Protein AF-A0A0C3KSK3-F1 (afdb_monomer)

Radius of gyration: 24.93 Å; Cα contacts (8 Å, |Δi|>4): 113; chains: 1; bounding box: 66×54×48 Å

Foldseek 3Di:
DPPFWAPKDKDKDWFKFEQDDADDPNDRNRVRRVVVLVVVLVVLVVVLVVVVVVVDDPVVSVVVSVVVNVCRHHVPPIGIDIDMDIDTDGDPDPDPDPPPPPVPPPPPDDD

Solvent-accessible surface area (backbone atoms only — not comparable to full-atom values): 6849 Å² total; per-residue (Å²): 132,65,85,52,50,40,78,73,44,78,47,80,45,76,42,50,39,25,83,50,63,81,58,64,92,85,42,62,47,29,62,51,6,54,53,44,45,53,52,50,57,56,55,54,59,63,47,51,62,59,41,48,76,66,72,50,55,68,70,61,50,50,53,50,53,51,49,52,56,48,48,54,66,64,33,74,72,76,43,66,51,76,46,76,48,74,48,60,44,72,42,89,62,76,88,74,67,85,75,72,72,82,82,75,73,78,78,80,77,88,128

Structure (mmCIF, N/CA/C/O backbone):
data_AF-A0A0C3KSK3-F1
#
_entry.id   AF-A0A0C3KSK3-F1
#
loop_
_atom_site.group_PDB
_atom_site.id
_atom_site.type_symbol
_atom_site.label_atom_id
_atom_site.label_alt_id
_atom_site.label_comp_id
_atom_site.label_asym_id
_atom_site.label_entity_id
_atom_site.label_seq_id
_atom_site.pdbx_PDB_ins_code
_atom_site.Cartn_x
_atom_site.Cartn_y
_atom_site.Cartn_z
_atom_site.occupancy
_atom_site.B_iso_or_equiv
_atom_site.auth_seq_id
_atom_site.auth_comp_id
_atom_site.auth_asym_id
_atom_site.auth_atom_id
_atom_site.pdbx_PDB_model_num
ATOM 1 N N . MET A 1 1 ? -6.971 -23.004 -20.111 1.00 54.34 1 MET A N 1
ATOM 2 C CA . MET A 1 1 ? -6.452 -21.741 -20.679 1.00 54.34 1 MET A CA 1
ATOM 3 C C . MET A 1 1 ? -7.624 -21.038 -21.348 1.00 54.34 1 MET A C 1
ATOM 5 O O . MET A 1 1 ? -8.338 -21.712 -22.080 1.00 54.34 1 MET A O 1
ATOM 9 N N . ASN A 1 2 ? -7.904 -19.771 -21.028 1.00 59.69 2 ASN A N 1
ATOM 10 C CA . ASN A 1 2 ? -8.997 -19.037 -21.676 1.00 59.69 2 ASN A CA 1
ATOM 11 C C . ASN A 1 2 ? -8.541 -18.653 -23.098 1.00 59.69 2 ASN A C 1
ATOM 13 O O . ASN A 1 2 ? -7.568 -17.912 -23.199 1.00 59.69 2 ASN A O 1
ATOM 17 N N . PRO A 1 3 ? -9.201 -19.122 -24.174 1.00 68.56 3 PRO A N 1
ATOM 18 C CA . PRO A 1 3 ? -8.771 -18.860 -25.553 1.00 68.56 3 PRO A CA 1
ATOM 19 C C . PRO A 1 3 ? -8.887 -17.385 -25.972 1.00 68.56 3 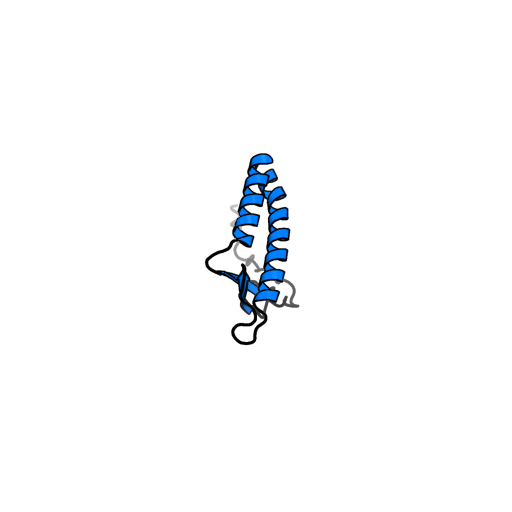PRO A C 1
ATOM 21 O O . PRO A 1 3 ? -8.482 -17.034 -27.072 1.00 68.56 3 PRO A O 1
ATOM 24 N N . LEU A 1 4 ? -9.455 -16.527 -25.118 1.00 76.00 4 LEU A N 1
ATOM 25 C CA . LEU A 1 4 ? -9.598 -15.090 -25.357 1.00 76.00 4 LEU A CA 1
ATOM 26 C C . LEU A 1 4 ? -8.369 -14.268 -24.968 1.00 76.00 4 LEU A C 1
ATOM 28 O O . LEU A 1 4 ? -8.347 -13.073 -25.257 1.00 76.00 4 LEU A O 1
ATOM 32 N N . TYR A 1 5 ? -7.394 -14.863 -24.280 1.00 83.00 5 TYR A N 1
ATOM 33 C CA . TYR A 1 5 ? -6.204 -14.164 -23.811 1.00 83.00 5 TYR A CA 1
ATOM 34 C C . TYR A 1 5 ? -4.951 -14.985 -24.116 1.00 83.00 5 TYR A C 1
ATOM 36 O O . TYR A 1 5 ? -4.847 -16.154 -23.745 1.00 83.00 5 TYR A O 1
ATOM 44 N N . GLN A 1 6 ? -3.995 -14.341 -24.769 1.00 84.94 6 GLN A N 1
ATOM 45 C CA . GLN A 1 6 ? -2.676 -14.852 -25.115 1.00 84.94 6 GLN A CA 1
ATOM 46 C C . GLN A 1 6 ? -1.592 -14.037 -24.401 1.00 84.94 6 GLN A C 1
ATOM 48 O O . GLN A 1 6 ? -1.891 -13.057 -23.719 1.00 84.94 6 GLN A O 1
ATOM 53 N N . ASP A 1 7 ? -0.334 -14.454 -24.540 1.00 88.00 7 ASP A N 1
ATOM 54 C CA . ASP A 1 7 ? 0.827 -13.717 -24.021 1.00 88.00 7 ASP A CA 1
ATOM 55 C C . ASP A 1 7 ? 0.730 -13.412 -22.516 1.00 88.00 7 ASP A C 1
ATOM 57 O O . ASP A 1 7 ? 1.060 -12.321 -22.051 1.00 88.00 7 ASP A O 1
ATOM 61 N N . VAL A 1 8 ? 0.230 -14.384 -21.742 1.00 88.25 8 VAL A N 1
ATOM 62 C CA . VAL A 1 8 ? 0.088 -14.233 -20.291 1.00 88.25 8 VAL A CA 1
ATOM 63 C C . VAL A 1 8 ? 1.474 -14.114 -19.665 1.00 88.25 8 VAL A C 1
ATOM 65 O O . VAL A 1 8 ? 2.285 -15.034 -19.765 1.00 88.25 8 VAL A O 1
ATOM 68 N N . SER A 1 9 ? 1.724 -13.007 -18.976 1.00 92.12 9 SER A N 1
ATOM 69 C CA . SER A 1 9 ? 2.944 -12.784 -18.207 1.00 92.12 9 SER A CA 1
ATOM 70 C C . SER A 1 9 ? 2.619 -12.436 -16.760 1.00 92.12 9 SER A C 1
ATOM 72 O O . 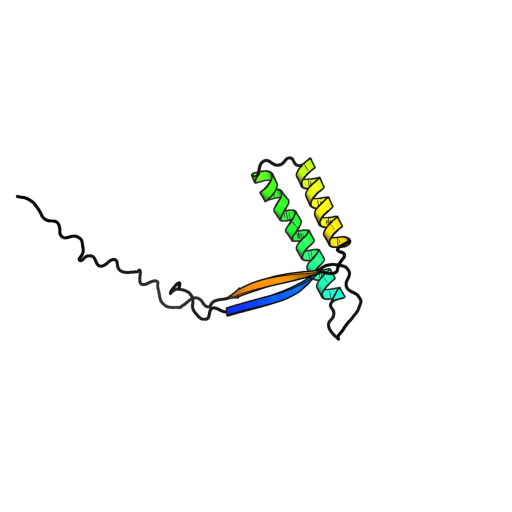SER A 1 9 ? 1.573 -11.861 -16.447 1.00 92.12 9 SER A O 1
ATOM 74 N N . VAL A 1 10 ? 3.525 -12.831 -15.870 1.00 93.88 10 VAL A N 1
ATOM 75 C CA . VAL A 1 10 ? 3.443 -12.564 -14.437 1.00 93.88 10 VAL A CA 1
ATOM 76 C C . VAL A 1 10 ? 4.721 -11.854 -14.027 1.00 93.88 10 VAL A C 1
ATOM 78 O O . VAL A 1 10 ? 5.813 -12.369 -14.259 1.00 93.88 10 VAL A O 1
ATOM 81 N N . THR A 1 11 ? 4.569 -10.693 -13.404 1.00 93.50 11 THR A N 1
ATOM 82 C CA . THR A 1 11 ? 5.675 -9.878 -12.910 1.00 93.50 11 THR A CA 1
ATOM 83 C C . THR A 1 11 ? 5.451 -9.586 -11.438 1.00 93.50 11 THR A C 1
ATOM 85 O O . THR A 1 11 ? 4.436 -8.995 -11.070 1.00 93.50 11 THR A O 1
ATOM 88 N N . ASP A 1 12 ? 6.411 -9.968 -10.602 1.00 92.25 12 ASP A N 1
ATOM 89 C CA . ASP A 1 12 ? 6.399 -9.658 -9.175 1.00 92.25 12 ASP A CA 1
ATOM 90 C C . ASP A 1 12 ? 7.250 -8.408 -8.917 1.00 92.25 12 ASP A C 1
ATOM 92 O O . ASP A 1 12 ? 8.411 -8.336 -9.321 1.00 92.25 12 ASP A O 1
ATOM 96 N N . VAL A 1 13 ? 6.666 -7.412 -8.250 1.00 8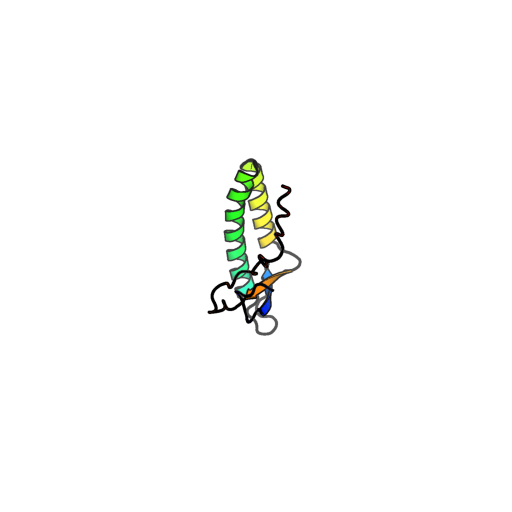4.38 13 VAL A N 1
ATOM 97 C CA . VAL A 1 13 ? 7.331 -6.158 -7.869 1.00 84.38 13 VAL A CA 1
ATOM 98 C C . VAL A 1 13 ? 7.295 -6.022 -6.355 1.00 84.38 13 VAL A C 1
ATOM 100 O O . VAL A 1 13 ? 6.227 -6.058 -5.746 1.00 84.38 13 VAL A O 1
ATOM 103 N N . TYR A 1 14 ? 8.461 -5.842 -5.744 1.00 82.88 14 TYR A N 1
ATOM 104 C CA . TYR A 1 14 ? 8.594 -5.635 -4.305 1.00 82.88 14 TYR A CA 1
ATOM 105 C C . TYR A 1 14 ? 8.641 -4.140 -4.010 1.00 82.88 14 TYR A C 1
ATOM 107 O O . TYR A 1 14 ? 9.619 -3.471 -4.334 1.00 82.88 14 TYR A O 1
ATOM 115 N N . ASN A 1 15 ? 7.578 -3.620 -3.399 1.00 81.19 15 ASN A N 1
ATOM 116 C CA . ASN A 1 15 ? 7.466 -2.210 -3.058 1.00 81.19 15 ASN A CA 1
ATOM 117 C C . ASN A 1 15 ? 7.807 -1.982 -1.579 1.00 81.19 15 ASN A C 1
ATOM 119 O O . ASN A 1 15 ? 7.237 -2.652 -0.713 1.00 81.19 15 ASN A O 1
ATOM 123 N N . PRO A 1 16 ? 8.722 -1.051 -1.273 1.00 80.06 16 PRO A N 1
ATOM 124 C CA . PRO A 1 16 ? 9.077 -0.698 0.096 1.00 80.06 16 PRO A CA 1
ATOM 125 C C . PRO A 1 16 ? 7.875 -0.104 0.847 1.00 80.06 16 PRO A C 1
ATOM 127 O O . PRO A 1 16 ? 7.158 0.741 0.313 1.00 80.06 16 PRO A O 1
ATOM 130 N N . VAL A 1 17 ? 7.684 -0.494 2.110 1.00 76.75 17 VAL A N 1
ATOM 131 C CA . VAL A 1 17 ? 6.723 0.137 3.032 1.00 76.75 17 VAL A CA 1
ATOM 132 C C . VAL A 1 17 ? 7.405 0.479 4.352 1.00 76.75 17 VAL A C 1
ATOM 134 O O . VAL A 1 17 ? 8.182 -0.320 4.879 1.00 76.75 17 VAL A O 1
ATOM 137 N N . GLY A 1 18 ? 7.130 1.677 4.871 1.00 70.00 18 GLY A N 1
ATOM 138 C CA . GLY A 1 18 ? 7.670 2.181 6.136 1.00 70.00 18 GLY A CA 1
ATOM 139 C C . GLY A 1 18 ? 8.824 3.183 5.970 1.00 70.00 18 GLY A C 1
ATOM 140 O O . GLY A 1 18 ? 9.137 3.591 4.853 1.00 70.00 18 GLY A O 1
ATOM 141 N N . PRO A 1 19 ? 9.468 3.608 7.071 1.00 69.06 19 PRO A N 1
ATOM 142 C CA . PRO A 1 19 ? 10.499 4.647 7.059 1.00 69.06 19 PRO A CA 1
ATOM 143 C C . PRO A 1 19 ? 11.850 4.098 6.567 1.00 69.06 19 PRO A C 1
ATOM 145 O O . PRO A 1 19 ? 12.723 3.677 7.341 1.00 69.06 19 PRO A O 1
ATOM 148 N N . TRP A 1 20 ? 12.034 4.067 5.247 1.00 74.88 20 TRP A N 1
ATOM 149 C CA . TRP A 1 20 ? 13.298 3.665 4.628 1.00 74.88 20 TRP A CA 1
ATOM 150 C C . TRP A 1 20 ? 14.395 4.703 4.885 1.00 74.88 20 TRP A C 1
ATOM 152 O O . TRP A 1 20 ? 14.132 5.884 5.090 1.00 74.88 20 TRP A O 1
ATOM 162 N N . LYS A 1 21 ? 15.652 4.239 4.943 1.00 69.19 21 LYS A N 1
ATOM 163 C CA . LYS A 1 21 ? 16.789 5.158 5.098 1.00 69.19 21 LYS A CA 1
ATOM 164 C C . LYS A 1 21 ? 17.067 5.797 3.728 1.00 69.19 21 LYS A C 1
ATOM 166 O O . LYS A 1 21 ? 16.827 5.112 2.732 1.00 69.19 21 LYS A O 1
ATOM 171 N N . PRO A 1 22 ? 17.598 7.029 3.684 1.00 66.88 22 PRO A N 1
ATOM 172 C CA . PRO A 1 22 ? 18.024 7.647 2.435 1.00 66.88 22 PRO A CA 1
ATOM 173 C C . PRO A 1 22 ? 19.013 6.745 1.683 1.00 66.88 22 PRO A C 1
ATOM 175 O O . PRO A 1 22 ? 19.952 6.225 2.291 1.00 66.88 22 PRO A O 1
ATOM 178 N N . ASP A 1 23 ? 18.750 6.554 0.392 1.00 63.09 23 ASP A N 1
ATOM 179 C CA . ASP A 1 23 ? 19.622 6.023 -0.664 1.00 63.09 23 ASP A CA 1
ATOM 180 C C . ASP A 1 23 ? 20.624 4.931 -0.260 1.00 63.09 23 ASP A C 1
ATOM 182 O O . ASP A 1 23 ? 21.840 5.061 -0.418 1.00 63.09 23 ASP A O 1
ATOM 186 N N . SER A 1 24 ? 20.112 3.791 0.205 1.00 58.50 24 SER A N 1
ATOM 187 C CA . SER A 1 24 ? 20.885 2.548 0.177 1.00 58.50 24 SER A CA 1
ATOM 188 C C . SER A 1 24 ? 20.876 1.966 -1.241 1.00 58.50 24 SER A C 1
ATOM 190 O O . SER A 1 24 ? 19.808 1.779 -1.819 1.00 58.50 24 SER A O 1
ATOM 192 N N . GLU A 1 25 ? 22.055 1.637 -1.779 1.00 61.75 25 GLU A N 1
ATOM 193 C CA . GLU A 1 25 ? 22.226 0.865 -3.030 1.00 61.75 25 GLU A CA 1
ATOM 194 C C . GLU A 1 25 ? 21.844 1.597 -4.334 1.00 61.75 25 GLU A C 1
ATOM 196 O O . GLU A 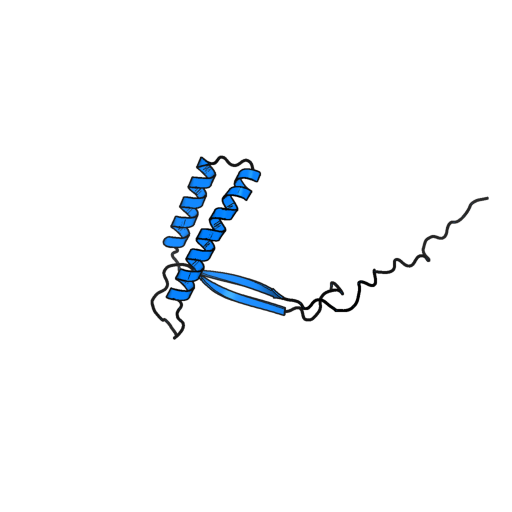1 25 ? 21.638 0.965 -5.367 1.00 61.75 25 GLU A O 1
ATOM 201 N N . GLY A 1 26 ? 21.797 2.935 -4.323 1.00 68.69 26 GLY A N 1
ATOM 202 C CA . GLY A 1 26 ? 21.580 3.738 -5.537 1.00 68.69 26 GLY A CA 1
ATOM 203 C C . GLY A 1 26 ? 20.137 3.748 -6.052 1.00 68.69 26 GLY A C 1
ATOM 204 O O . GLY A 1 26 ? 19.896 4.204 -7.168 1.00 68.69 26 GLY A O 1
ATOM 205 N N . MET A 1 27 ? 19.182 3.267 -5.250 1.00 70.44 27 MET A N 1
ATOM 206 C CA . MET A 1 27 ? 17.749 3.393 -5.514 1.00 70.44 27 MET A CA 1
ATOM 207 C C . MET A 1 27 ? 17.082 4.318 -4.484 1.00 70.44 27 MET A C 1
ATOM 209 O O . MET A 1 27 ? 17.404 4.217 -3.296 1.00 70.44 27 MET A O 1
ATOM 213 N N . PRO A 1 28 ? 16.125 5.174 -4.903 1.00 79.25 28 PRO A N 1
ATOM 214 C CA . PRO A 1 28 ? 15.462 6.152 -4.038 1.00 79.25 28 PRO A CA 1
ATOM 215 C C . PRO A 1 28 ? 14.372 5.489 -3.177 1.00 79.25 28 PRO A C 1
ATOM 217 O O . PRO A 1 28 ? 13.192 5.834 -3.232 1.00 79.25 28 PRO A O 1
ATOM 220 N N . TRP A 1 29 ? 14.748 4.482 -2.383 1.00 77.81 29 TRP A N 1
ATOM 221 C CA . TRP A 1 29 ? 13.820 3.655 -1.603 1.00 77.81 29 TRP A CA 1
ATOM 222 C C . TRP A 1 29 ? 12.969 4.451 -0.615 1.00 77.81 29 TRP A C 1
ATOM 224 O O . TRP A 1 29 ? 11.833 4.068 -0.344 1.00 77.81 29 TRP A O 1
ATOM 234 N N . GLN A 1 30 ? 13.502 5.558 -0.097 1.00 78.44 30 GLN A N 1
ATOM 235 C CA . GLN A 1 30 ? 12.752 6.476 0.750 1.00 78.44 30 GLN A CA 1
ATOM 236 C C . GLN A 1 30 ? 11.611 7.143 -0.024 1.00 78.44 30 GLN A C 1
ATOM 238 O O . GLN A 1 30 ? 10.466 7.061 0.403 1.00 78.44 30 GLN A O 1
ATOM 243 N N . GLU A 1 31 ? 11.893 7.729 -1.190 1.00 82.00 31 GLU A N 1
ATOM 244 C CA . GLU A 1 31 ? 10.871 8.394 -2.007 1.00 82.00 31 GLU A CA 1
ATOM 245 C C . GLU A 1 31 ? 9.812 7.406 -2.508 1.00 82.00 31 GLU A C 1
ATOM 247 O O . GLU A 1 31 ? 8.614 7.697 -2.474 1.00 82.00 31 GLU A O 1
ATOM 252 N N . ILE A 1 32 ? 10.245 6.211 -2.931 1.00 82.06 32 ILE A N 1
ATOM 253 C CA . ILE A 1 32 ? 9.343 5.137 -3.359 1.00 82.06 32 ILE A CA 1
ATOM 254 C C . ILE A 1 32 ? 8.468 4.696 -2.183 1.00 82.06 32 ILE A C 1
ATOM 256 O O . ILE A 1 32 ? 7.252 4.605 -2.340 1.00 82.06 32 ILE A O 1
ATOM 260 N N . GLY A 1 33 ? 9.056 4.465 -1.006 1.00 80.62 33 GLY A N 1
ATOM 261 C CA . GLY A 1 33 ? 8.330 4.069 0.201 1.00 80.62 33 GLY A CA 1
ATOM 262 C C . GLY A 1 33 ? 7.328 5.124 0.665 1.00 80.62 33 GLY A C 1
ATOM 263 O O . GLY A 1 33 ? 6.191 4.784 0.987 1.00 80.62 33 GLY A O 1
ATOM 264 N N . ASP A 1 34 ? 7.700 6.403 0.617 1.00 81.00 34 ASP A N 1
ATOM 265 C CA . ASP A 1 34 ? 6.826 7.523 0.973 1.00 81.00 34 ASP A CA 1
ATOM 266 C C . ASP A 1 34 ? 5.656 7.666 -0.011 1.00 81.00 34 ASP A C 1
ATOM 268 O O . ASP A 1 34 ? 4.511 7.896 0.392 1.00 81.00 34 ASP A O 1
ATOM 272 N N . CYS A 1 35 ? 5.921 7.516 -1.313 1.00 84.50 35 CYS A N 1
ATOM 273 C CA . CYS A 1 35 ? 4.889 7.514 -2.347 1.00 84.50 35 CYS A CA 1
ATOM 274 C C . CYS A 1 35 ? 3.926 6.336 -2.156 1.00 84.50 35 CYS A C 1
ATOM 276 O O . CYS A 1 35 ? 2.703 6.502 -2.154 1.00 84.50 35 CYS A O 1
ATOM 278 N N . PHE A 1 36 ? 4.478 5.147 -1.924 1.00 83.69 36 PHE A N 1
ATOM 279 C CA . PHE A 1 36 ? 3.698 3.936 -1.747 1.00 83.69 36 PHE A CA 1
ATOM 280 C C . PHE A 1 36 ? 2.852 3.978 -0.470 1.00 83.69 36 PHE A C 1
ATOM 282 O O . PHE A 1 36 ? 1.662 3.669 -0.508 1.00 83.69 36 PHE A O 1
ATOM 289 N N . GLY A 1 37 ? 3.420 4.459 0.63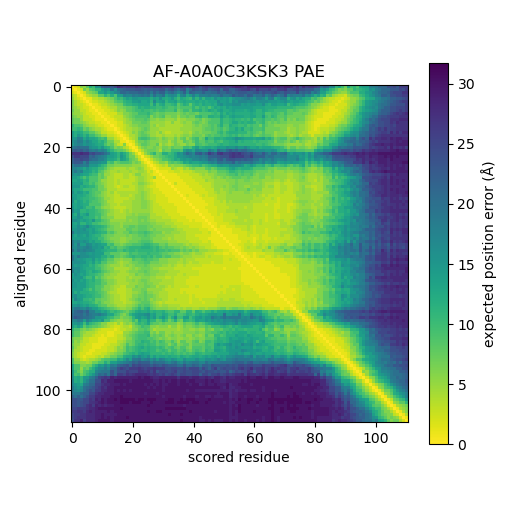7 1.00 81.12 37 GLY A N 1
ATOM 290 C CA . GLY A 1 37 ? 2.709 4.667 1.896 1.00 81.12 37 GLY A CA 1
ATOM 291 C C . GLY A 1 37 ? 1.489 5.577 1.738 1.00 81.12 37 GLY A C 1
ATOM 292 O O . GLY A 1 37 ? 0.409 5.234 2.216 1.00 81.12 37 GLY A O 1
ATOM 293 N N . LYS A 1 38 ? 1.613 6.689 0.997 1.00 85.19 38 LYS A N 1
ATOM 294 C CA . LYS A 1 38 ? 0.473 7.576 0.689 1.00 85.19 38 LYS A CA 1
ATOM 295 C C . LYS A 1 38 ? -0.624 6.849 -0.088 1.00 85.19 38 LYS A C 1
ATOM 297 O O . LYS A 1 38 ? -1.794 6.969 0.265 1.00 85.19 38 LYS A O 1
ATOM 302 N N . ASN A 1 39 ? -0.252 6.066 -1.100 1.00 86.69 39 ASN A N 1
ATOM 303 C CA . ASN A 1 39 ? -1.217 5.307 -1.897 1.00 86.69 39 ASN A CA 1
ATOM 304 C C . ASN A 1 39 ? -1.960 4.262 -1.054 1.00 86.69 39 ASN A C 1
ATOM 306 O O . ASN A 1 39 ? -3.178 4.147 -1.173 1.00 86.69 39 ASN A O 1
ATOM 310 N N . ILE A 1 40 ? -1.261 3.540 -0.170 1.00 84.81 40 ILE A N 1
ATOM 311 C CA . ILE A 1 40 ? -1.906 2.589 0.749 1.00 84.81 40 ILE A CA 1
ATOM 312 C C . ILE A 1 40 ? -2.859 3.321 1.700 1.00 84.81 40 ILE A C 1
ATOM 314 O O . ILE A 1 40 ? -3.967 2.843 1.924 1.00 84.81 40 ILE A O 1
ATOM 318 N N . MET A 1 41 ? -2.466 4.477 2.248 1.00 86.56 41 MET A N 1
ATOM 319 C CA . MET A 1 41 ? -3.334 5.238 3.155 1.00 86.56 41 MET A CA 1
ATOM 320 C C . MET A 1 41 ? -4.647 5.654 2.486 1.00 86.56 41 MET A C 1
ATOM 322 O O . MET A 1 41 ? -5.690 5.556 3.124 1.00 86.56 41 MET A O 1
ATOM 326 N N . VAL A 1 42 ? -4.606 6.062 1.214 1.00 88.38 42 VAL A N 1
ATOM 327 C CA . VAL A 1 42 ? -5.815 6.347 0.423 1.00 88.38 42 VAL A CA 1
ATOM 328 C C . VAL A 1 42 ? -6.607 5.063 0.165 1.00 88.38 42 VAL A C 1
ATOM 330 O O . VAL A 1 42 ? -7.822 5.040 0.335 1.00 88.38 42 VAL A O 1
ATOM 333 N N . ALA A 1 43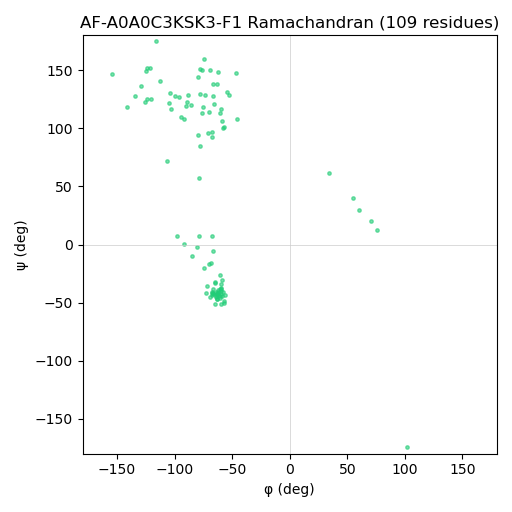 ? -5.930 3.967 -0.193 1.00 86.88 43 ALA A N 1
ATOM 334 C CA . ALA A 1 43 ? -6.580 2.681 -0.438 1.00 86.88 43 ALA A CA 1
ATOM 335 C C . ALA A 1 43 ? -7.334 2.148 0.794 1.00 86.88 43 ALA A C 1
ATOM 337 O O . ALA A 1 43 ? -8.423 1.592 0.656 1.00 86.88 43 ALA A O 1
ATOM 338 N N . LEU A 1 44 ? -6.781 2.348 1.995 1.00 87.19 44 LEU A N 1
ATOM 339 C CA . LEU A 1 44 ? -7.420 1.969 3.255 1.00 87.19 44 LEU A CA 1
ATOM 340 C C . LEU A 1 44 ? -8.764 2.668 3.460 1.00 87.19 44 LEU A C 1
ATOM 342 O O . LEU A 1 44 ? -9.678 2.057 4.003 1.00 87.19 44 LEU A O 1
ATOM 346 N N . GLU A 1 45 ? -8.925 3.910 3.010 1.00 87.25 45 GLU A N 1
ATOM 347 C CA . GLU A 1 45 ? -10.187 4.638 3.185 1.00 87.25 45 GLU A CA 1
ATOM 348 C C . GLU A 1 45 ? -11.333 3.987 2.403 1.00 87.25 45 GLU A C 1
ATOM 350 O O . GLU A 1 45 ? -12.448 3.910 2.912 1.00 87.25 45 GLU A O 1
ATOM 355 N N . TYR A 1 46 ? -11.052 3.379 1.246 1.00 88.31 46 TYR A N 1
ATOM 356 C CA . TYR A 1 46 ? -12.054 2.617 0.490 1.00 88.31 46 TYR A CA 1
ATOM 357 C C . TYR A 1 46 ? -12.491 1.316 1.177 1.00 88.31 46 TYR A C 1
ATOM 359 O O . TYR A 1 46 ? -13.516 0.740 0.813 1.00 88.31 46 TYR A O 1
ATOM 367 N N . THR A 1 47 ? -11.746 0.832 2.176 1.00 88.50 47 THR A N 1
ATOM 368 C CA . THR A 1 47 ? -12.166 -0.352 2.941 1.00 88.50 47 THR A CA 1
ATOM 369 C C . THR A 1 47 ? -13.299 -0.041 3.915 1.00 88.50 47 THR A C 1
ATOM 371 O O . THR A 1 47 ? -14.038 -0.954 4.277 1.00 88.50 47 THR A O 1
ATOM 374 N N . ALA A 1 48 ? -13.495 1.232 4.284 1.00 87.88 48 ALA A N 1
ATOM 375 C CA . ALA A 1 48 ? -14.576 1.654 5.169 1.00 87.88 48 ALA A CA 1
ATOM 376 C C . ALA A 1 48 ? -15.947 1.245 4.609 1.00 87.88 48 ALA A C 1
ATOM 378 O O . ALA A 1 48 ? -16.722 0.589 5.301 1.00 87.88 48 ALA A O 1
ATOM 379 N N . ASP A 1 49 ? -16.200 1.535 3.330 1.00 88.00 49 ASP A N 1
ATOM 380 C CA . ASP A 1 49 ? -17.464 1.211 2.660 1.00 88.00 49 ASP A CA 1
ATOM 381 C C . ASP A 1 49 ? -17.739 -0.300 2.638 1.00 88.00 49 ASP A C 1
ATOM 383 O O . ASP A 1 49 ? -18.871 -0.738 2.848 1.00 88.00 49 ASP A O 1
ATOM 387 N N . LEU A 1 50 ? -16.698 -1.115 2.434 1.00 89.62 50 LEU A N 1
ATOM 388 C CA . LEU A 1 50 ? -16.807 -2.577 2.468 1.00 89.62 50 LEU A CA 1
ATOM 389 C C . LEU A 1 50 ? -17.139 -3.089 3.875 1.00 89.62 50 LEU A C 1
ATOM 391 O O . LEU A 1 50 ? -17.926 -4.022 4.027 1.00 89.62 50 LEU A O 1
ATOM 395 N N . LEU A 1 51 ? -16.567 -2.475 4.911 1.00 90.88 51 LEU A N 1
ATOM 396 C CA . LEU A 1 51 ? -16.838 -2.840 6.301 1.00 90.88 51 LEU A CA 1
ATOM 397 C C . LEU A 1 51 ? -18.247 -2.415 6.738 1.00 90.88 51 LEU A C 1
ATOM 399 O O . LEU A 1 51 ? -18.910 -3.165 7.455 1.00 90.88 51 LEU A O 1
ATOM 403 N N . ILE A 1 52 ? -18.740 -1.273 6.249 1.00 91.38 52 ILE A N 1
ATOM 404 C CA . ILE A 1 52 ? -20.133 -0.843 6.445 1.00 91.38 52 ILE A CA 1
ATOM 405 C C . ILE A 1 52 ? -21.091 -1.867 5.825 1.00 91.38 52 ILE A C 1
ATOM 407 O O . ILE A 1 52 ? -22.044 -2.293 6.476 1.00 91.38 52 ILE A O 1
ATOM 411 N N . GLN A 1 53 ? -20.817 -2.329 4.599 1.00 92.44 53 GLN A N 1
ATOM 412 C CA . GLN A 1 53 ? -21.600 -3.399 3.958 1.00 92.44 53 GLN A CA 1
ATOM 413 C C . GLN A 1 53 ? -21.563 -4.717 4.751 1.00 92.44 53 GLN A C 1
ATOM 415 O O . GLN A 1 53 ? -22.502 -5.509 4.680 1.00 92.44 53 GLN A O 1
ATOM 420 N N . GLY A 1 54 ? -20.505 -4.937 5.534 1.00 92.31 54 GLY A N 1
ATOM 421 C CA . GLY A 1 54 ? -20.360 -6.051 6.469 1.00 92.31 54 GLY A CA 1
ATOM 422 C C . GLY A 1 54 ? -21.100 -5.891 7.804 1.00 92.31 54 GLY A C 1
ATOM 423 O O . GLY A 1 54 ? -20.921 -6.736 8.677 1.00 92.31 54 GLY A O 1
ATOM 424 N N . ASN A 1 55 ? -21.925 -4.849 7.981 1.00 93.12 55 ASN A N 1
ATOM 425 C CA . ASN A 1 55 ? -22.616 -4.508 9.234 1.00 93.12 55 ASN A CA 1
ATOM 426 C C . ASN A 1 55 ? -21.675 -4.217 10.420 1.00 93.12 55 ASN A C 1
ATOM 428 O O . ASN A 1 55 ? -22.039 -4.447 11.577 1.00 93.12 55 ASN A O 1
ATOM 432 N N . HIS A 1 56 ? -20.473 -3.703 10.159 1.00 94.75 56 HIS A N 1
ATOM 433 C CA . HIS A 1 56 ? -19.623 -3.167 11.220 1.00 94.75 56 HIS A CA 1
ATOM 434 C C . HIS A 1 56 ? -20.065 -1.749 11.604 1.00 94.75 56 HIS A C 1
ATOM 436 O O . HIS A 1 56 ? -20.486 -0.967 10.752 1.00 94.75 56 HIS A O 1
ATOM 442 N N . ASP A 1 57 ? -19.976 -1.410 12.892 1.00 95.38 57 ASP A N 1
ATOM 443 C CA . ASP A 1 57 ? -20.297 -0.066 13.367 1.00 95.38 57 ASP A CA 1
ATOM 444 C C . ASP A 1 57 ? -19.178 0.936 13.041 1.00 95.38 57 ASP A C 1
ATOM 446 O O . ASP A 1 57 ? -17.993 0.596 13.002 1.00 95.38 57 ASP A O 1
ATOM 450 N N . GLU A 1 58 ? -19.562 2.195 12.839 1.00 92.69 58 GLU A N 1
ATOM 451 C CA . GLU A 1 58 ? -18.660 3.269 12.414 1.00 92.69 58 GLU A CA 1
ATOM 452 C C . GLU A 1 58 ? -17.504 3.506 13.397 1.00 92.69 58 GLU A C 1
ATOM 454 O O . GLU A 1 58 ? -16.368 3.717 12.974 1.00 92.69 58 GLU A O 1
ATOM 459 N N . ALA A 1 59 ? -17.752 3.406 14.708 1.00 94.25 59 ALA A N 1
ATOM 460 C CA . ALA A 1 59 ? -16.717 3.615 15.719 1.00 94.25 59 ALA A CA 1
ATOM 461 C C . ALA A 1 59 ? -15.647 2.513 15.669 1.00 94.25 59 ALA A C 1
ATOM 463 O O . ALA A 1 59 ? -14.448 2.793 15.765 1.00 94.25 59 ALA A O 1
ATOM 464 N N . THR A 1 60 ? -16.061 1.260 15.477 1.00 94.06 60 THR A N 1
ATOM 465 C CA . THR A 1 60 ? -15.144 0.135 15.278 1.00 94.06 60 THR A CA 1
ATOM 466 C C . THR A 1 60 ? -14.335 0.293 13.994 1.00 94.06 60 THR A C 1
ATOM 468 O O . THR A 1 60 ? -13.116 0.107 14.031 1.00 94.06 60 THR A O 1
ATOM 471 N N . ILE A 1 61 ? -14.983 0.670 12.886 1.00 93.69 61 ILE A N 1
ATOM 472 C CA . ILE A 1 61 ? -14.319 0.900 11.596 1.00 93.69 61 ILE A CA 1
ATOM 473 C C . ILE A 1 61 ? -13.267 1.998 11.736 1.00 93.69 61 ILE A C 1
ATOM 475 O O . ILE A 1 61 ? -12.107 1.774 11.397 1.00 93.69 61 ILE A O 1
ATOM 479 N N . GLN A 1 62 ? -13.637 3.149 12.299 1.00 93.81 62 GLN A N 1
ATOM 480 C CA . GLN A 1 62 ? -12.723 4.273 12.475 1.00 93.81 62 GLN A CA 1
ATOM 481 C C . GLN A 1 62 ? -11.509 3.881 13.322 1.00 93.81 62 GLN A C 1
ATOM 483 O O . GLN A 1 62 ? -10.374 4.160 12.940 1.00 93.81 62 GLN A O 1
ATOM 488 N N . ARG A 1 63 ? -11.726 3.154 14.425 1.00 95.31 63 ARG A N 1
ATOM 489 C CA . ARG A 1 63 ? -10.637 2.646 15.269 1.00 95.31 63 ARG A CA 1
ATOM 490 C C . ARG A 1 63 ? -9.692 1.722 14.497 1.00 95.31 63 ARG A C 1
ATOM 492 O O . ARG A 1 63 ? -8.480 1.805 14.678 1.00 95.31 63 ARG A O 1
ATOM 499 N N . TRP A 1 64 ? -10.218 0.829 13.659 1.00 94.38 64 TRP A N 1
ATOM 500 C CA . TRP A 1 64 ? -9.388 -0.059 12.840 1.00 94.38 64 TRP A CA 1
ATOM 501 C C . TRP A 1 64 ? -8.610 0.701 11.768 1.00 94.38 64 TRP A C 1
ATOM 503 O O . TRP A 1 64 ? -7.424 0.435 11.585 1.00 94.38 64 TRP A O 1
ATOM 513 N N . LEU A 1 65 ? -9.240 1.672 11.103 1.00 92.88 65 LEU A N 1
ATOM 514 C CA . LEU A 1 65 ? -8.576 2.517 10.111 1.00 92.88 65 LEU A CA 1
ATOM 515 C C 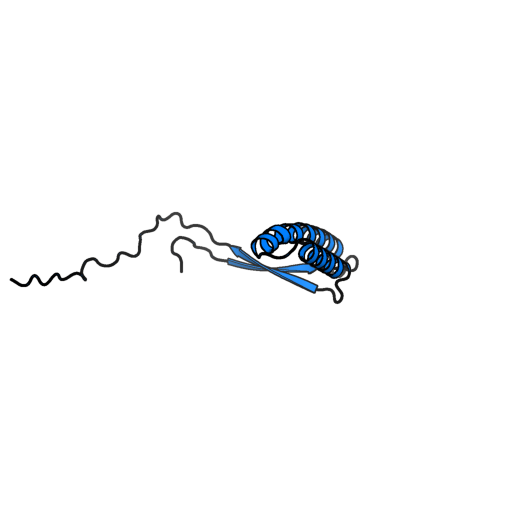. LEU A 1 65 ? -7.450 3.342 10.737 1.00 92.88 65 LEU A C 1
ATOM 517 O O . LEU A 1 65 ? -6.365 3.434 10.166 1.00 92.88 65 LEU A O 1
ATOM 521 N N . GLU A 1 66 ? -7.679 3.923 11.914 1.00 92.62 66 GLU A N 1
ATOM 522 C CA . GLU A 1 66 ? -6.653 4.654 12.659 1.00 92.62 66 GLU A CA 1
ATOM 523 C C . GLU A 1 66 ? -5.505 3.742 13.091 1.00 92.62 66 GLU A C 1
ATOM 525 O O . GLU A 1 66 ? -4.344 4.099 12.892 1.00 92.62 66 GLU A O 1
ATOM 530 N N . GLY A 1 67 ? -5.818 2.546 13.601 1.00 92.06 67 GLY A N 1
ATOM 531 C CA . GLY A 1 67 ? -4.819 1.532 13.941 1.00 92.06 67 GLY A CA 1
ATOM 532 C C . GLY A 1 67 ? -3.949 1.156 12.741 1.00 92.06 67 GLY A C 1
ATOM 533 O O . GLY A 1 67 ? -2.728 1.255 12.813 1.00 92.06 67 GLY A O 1
ATOM 534 N N . ALA A 1 68 ? -4.567 0.840 11.601 1.00 89.00 68 ALA A N 1
ATOM 535 C CA . ALA A 1 68 ? -3.854 0.503 10.371 1.00 89.00 68 ALA A CA 1
ATOM 536 C C . ALA A 1 68 ? -2.990 1.669 9.854 1.00 89.00 68 ALA A C 1
ATOM 538 O O . ALA A 1 68 ? -1.847 1.471 9.438 1.00 89.00 68 ALA A O 1
ATOM 539 N N . LYS A 1 69 ? -3.501 2.907 9.909 1.00 88.12 69 LYS A N 1
ATOM 540 C CA . LYS A 1 69 ? -2.735 4.112 9.547 1.00 88.12 69 LYS A CA 1
ATOM 541 C C . LYS A 1 69 ? -1.525 4.304 10.462 1.00 88.12 69 LYS A C 1
ATOM 543 O O . LYS A 1 69 ? -0.467 4.702 9.975 1.00 88.12 69 LYS A O 1
ATOM 548 N N . GLN A 1 70 ? -1.666 4.032 11.758 1.00 87.94 70 GLN A N 1
ATOM 549 C CA . GLN A 1 70 ? -0.563 4.128 12.710 1.00 87.94 70 GLN A CA 1
ATOM 550 C C . GLN A 1 70 ? 0.480 3.031 12.469 1.00 87.94 70 GLN A C 1
ATOM 552 O O . GLN A 1 70 ? 1.665 3.334 12.375 1.00 87.94 70 GLN A O 1
ATOM 557 N N . GLU A 1 71 ? 0.051 1.785 12.260 1.00 85.50 71 GLU A N 1
ATOM 558 C CA . GLU A 1 71 ? 0.948 0.670 11.936 1.00 85.50 71 GLU A CA 1
ATOM 559 C C . GLU A 1 71 ? 1.761 0.930 10.664 1.00 85.50 71 GLU A C 1
ATOM 561 O O . GLU A 1 71 ? 2.963 0.669 10.642 1.00 85.50 71 GLU A O 1
ATOM 566 N N . LEU A 1 72 ? 1.150 1.503 9.622 1.00 81.56 72 LEU A N 1
ATOM 567 C CA . LEU A 1 72 ? 1.849 1.878 8.385 1.00 81.56 72 LEU A CA 1
ATOM 568 C C . LEU A 1 72 ? 2.894 2.982 8.587 1.00 81.56 72 LEU A C 1
ATOM 570 O O . LEU A 1 72 ? 3.915 2.994 7.900 1.00 81.56 72 LEU A O 1
ATOM 574 N N . ARG A 1 73 ? 2.650 3.917 9.512 1.00 80.06 73 ARG A N 1
ATOM 575 C CA . ARG A 1 73 ? 3.613 4.977 9.859 1.00 80.06 73 ARG A CA 1
ATOM 576 C C . ARG A 1 73 ? 4.781 4.425 10.666 1.00 80.06 73 ARG A C 1
ATOM 578 O O . ARG A 1 73 ? 5.927 4.779 10.401 1.00 80.06 73 ARG A O 1
ATOM 585 N N . ASP A 1 74 ? 4.483 3.534 11.604 1.00 80.44 74 ASP A N 1
ATOM 586 C CA . ASP A 1 74 ? 5.450 3.011 12.567 1.00 80.44 74 ASP A CA 1
ATOM 587 C C . ASP A 1 74 ? 6.137 1.722 12.097 1.00 80.44 74 ASP A C 1
ATOM 589 O O . ASP A 1 74 ? 6.957 1.173 12.835 1.00 80.44 74 ASP A O 1
ATOM 593 N N . THR A 1 75 ? 5.799 1.224 10.897 1.00 71.56 75 THR A N 1
ATOM 594 C CA . THR A 1 75 ? 6.156 -0.119 10.415 1.00 71.56 75 THR A CA 1
ATOM 595 C C . THR A 1 75 ? 7.625 -0.449 10.691 1.00 71.56 75 THR A C 1
ATOM 597 O O . THR A 1 75 ? 8.549 0.069 10.059 1.00 71.56 75 THR A O 1
ATOM 600 N N . SER A 1 76 ? 7.812 -1.351 11.654 1.00 61.25 76 SER A N 1
ATOM 601 C CA . SER A 1 76 ? 9.086 -1.886 12.116 1.00 61.25 76 SER A CA 1
ATOM 602 C C . SER A 1 76 ? 8.881 -3.382 12.398 1.00 61.25 76 SER A C 1
ATOM 604 O O . SER A 1 76 ? 8.054 -3.716 13.247 1.00 61.25 76 SER A O 1
ATOM 606 N N . PRO A 1 77 ? 9.576 -4.307 11.709 1.00 64.00 77 PRO A N 1
ATOM 607 C CA . PRO A 1 77 ? 10.669 -4.080 10.766 1.00 64.00 77 PRO A CA 1
ATOM 608 C C . PRO A 1 77 ? 10.194 -3.525 9.416 1.00 64.00 77 PRO A C 1
ATOM 610 O O . PRO A 1 77 ? 9.042 -3.688 9.024 1.00 64.00 77 PRO A O 1
ATOM 613 N N . LYS A 1 78 ? 11.123 -2.900 8.682 1.00 68.75 78 LYS A N 1
ATOM 614 C CA . LYS A 1 78 ? 10.908 -2.483 7.290 1.00 68.75 78 LYS A CA 1
ATOM 615 C C . LYS A 1 78 ? 10.430 -3.678 6.473 1.00 68.75 78 LYS A C 1
ATOM 617 O O . LYS A 1 78 ? 11.071 -4.729 6.509 1.00 68.75 78 LYS A O 1
ATOM 622 N N . THR A 1 79 ? 9.334 -3.514 5.744 1.00 72.81 79 THR A N 1
ATOM 623 C CA . THR A 1 79 ? 8.716 -4.607 4.990 1.00 72.81 79 THR A CA 1
ATOM 624 C C . THR A 1 79 ? 8.590 -4.252 3.518 1.00 72.81 79 THR A C 1
ATOM 626 O O . THR A 1 79 ? 8.478 -3.081 3.153 1.00 72.81 79 THR A O 1
ATOM 629 N N . TYR A 1 80 ? 8.600 -5.276 2.671 1.00 77.00 80 TYR A N 1
ATOM 630 C CA . TYR A 1 80 ? 8.243 -5.143 1.268 1.00 77.00 80 TYR A CA 1
ATOM 631 C C . TYR A 1 80 ? 6.841 -5.705 1.071 1.00 77.00 80 TYR A C 1
ATOM 633 O O . TYR A 1 80 ? 6.561 -6.837 1.466 1.00 77.00 80 TYR A O 1
ATOM 641 N N . LEU A 1 81 ? 5.973 -4.945 0.412 1.00 79.12 81 LEU A N 1
ATOM 642 C CA . LEU A 1 81 ? 4.746 -5.492 -0.145 1.00 79.12 81 LEU A CA 1
ATOM 643 C C . LEU A 1 81 ? 5.027 -5.989 -1.560 1.00 79.12 81 LEU A C 1
ATOM 645 O O . LEU A 1 81 ? 5.474 -5.232 -2.420 1.00 79.12 81 LEU A O 1
ATOM 649 N N . MET A 1 82 ? 4.762 -7.269 -1.803 1.00 84.44 82 MET A N 1
ATOM 650 C CA . MET A 1 82 ? 4.881 -7.865 -3.129 1.00 84.44 82 MET A CA 1
ATOM 651 C C . MET A 1 82 ? 3.580 -7.654 -3.907 1.00 84.44 82 MET A C 1
ATOM 653 O O . MET A 1 82 ? 2.523 -8.145 -3.512 1.00 84.44 82 MET A O 1
ATOM 657 N N . PHE A 1 83 ? 3.676 -6.974 -5.044 1.00 81.50 83 PHE A N 1
ATOM 658 C CA . PHE A 1 83 ? 2.599 -6.831 -6.012 1.00 81.50 83 PHE A CA 1
ATOM 659 C C . PHE A 1 83 ? 2.859 -7.759 -7.185 1.00 81.50 83 PHE A C 1
ATOM 661 O O . PHE A 1 83 ? 3.840 -7.599 -7.908 1.00 81.50 83 PHE A O 1
ATOM 668 N N . ARG A 1 84 ? 1.961 -8.725 -7.369 1.00 87.75 84 ARG A N 1
ATOM 669 C CA . ARG A 1 84 ? 1.965 -9.611 -8.528 1.00 87.75 84 ARG A CA 1
ATOM 670 C C . ARG A 1 84 ? 1.084 -9.020 -9.617 1.00 87.75 84 ARG A C 1
ATOM 672 O O . ARG A 1 84 ? -0.140 -9.035 -9.510 1.00 87.75 84 ARG A O 1
ATOM 679 N N . PHE A 1 85 ? 1.711 -8.530 -10.674 1.00 86.00 85 PHE A N 1
ATOM 680 C CA . PHE A 1 85 ? 1.033 -8.054 -11.869 1.00 86.00 85 PHE A CA 1
ATOM 681 C C . PHE A 1 85 ? 0.885 -9.207 -12.851 1.00 86.00 85 PHE A C 1
ATOM 683 O O . PHE A 1 85 ? 1.873 -9.780 -13.304 1.00 86.00 85 PHE A O 1
ATOM 690 N N . VAL A 1 86 ? -0.358 -9.542 -13.183 1.00 91.50 86 VAL A N 1
ATOM 691 C CA . VAL A 1 86 ? -0.671 -10.493 -14.250 1.00 91.50 86 VAL A CA 1
ATOM 692 C C . VAL A 1 86 ? -1.163 -9.691 -15.442 1.00 91.50 86 VAL A C 1
ATOM 694 O O . VAL A 1 86 ? -2.135 -8.945 -15.323 1.00 91.50 86 VAL A O 1
ATOM 697 N N . SER A 1 87 ? -0.496 -9.831 -16.582 1.00 90.81 87 SER A N 1
ATOM 698 C CA . SER A 1 87 ? -0.917 -9.203 -17.832 1.00 90.81 87 SER A CA 1
ATOM 699 C C . SER A 1 87 ? -1.148 -10.259 -18.903 1.00 90.81 87 SER A C 1
ATOM 701 O O . SER A 1 87 ? -0.575 -11.345 -18.848 1.00 90.81 87 SER A O 1
ATOM 703 N N . ALA A 1 88 ? -2.040 -9.965 -19.841 1.00 90.88 88 ALA A N 1
ATOM 704 C CA . ALA A 1 88 ? -2.329 -10.819 -20.980 1.00 90.88 88 ALA A CA 1
ATOM 705 C C . ALA A 1 88 ? -2.863 -9.961 -22.130 1.00 90.88 88 ALA A C 1
ATOM 707 O O . ALA A 1 88 ? -3.585 -8.986 -21.900 1.00 90.88 88 ALA A O 1
ATOM 708 N N . THR A 1 89 ? -2.555 -10.345 -23.363 1.00 88.56 89 THR A N 1
ATOM 709 C CA . THR A 1 89 ? -3.093 -9.712 -24.567 1.00 88.56 89 THR A CA 1
ATOM 710 C C . THR A 1 89 ? -4.406 -10.382 -24.938 1.00 88.56 89 THR A C 1
ATOM 712 O O . THR A 1 89 ? -4.482 -11.604 -25.039 1.00 88.56 89 THR A O 1
ATOM 715 N N . ARG A 1 90 ? -5.467 -9.601 -25.153 1.00 85.88 90 ARG A N 1
ATOM 716 C CA . ARG A 1 90 ? -6.731 -10.150 -25.653 1.00 85.88 90 ARG A CA 1
ATOM 717 C C . ARG A 1 90 ? -6.534 -10.648 -27.087 1.00 85.88 90 ARG A C 1
ATOM 719 O O . ARG A 1 90 ? -6.077 -9.891 -27.936 1.00 85.88 90 ARG A O 1
ATOM 726 N N . SER A 1 91 ? -6.903 -11.893 -27.359 1.00 82.31 91 SER A N 1
ATOM 727 C CA . SER A 1 91 ? -6.873 -12.457 -28.706 1.00 82.31 91 SER A CA 1
ATOM 728 C C . SER A 1 91 ? -7.898 -11.755 -29.602 1.00 82.31 91 SER A C 1
ATOM 730 O O . SER A 1 91 ? -9.033 -11.510 -29.192 1.00 82.31 91 SER A O 1
ATOM 732 N N . GLU A 1 92 ? -7.509 -11.454 -30.842 1.00 77.00 92 GLU A N 1
ATOM 733 C CA . GLU A 1 92 ? -8.393 -10.840 -31.849 1.00 77.00 92 GLU A CA 1
ATOM 734 C C . GLU A 1 92 ? -9.485 -11.804 -32.345 1.00 77.00 92 GLU A C 1
ATOM 736 O O . GLU A 1 92 ? -10.484 -11.393 -32.933 1.00 77.00 92 GLU A O 1
ATOM 741 N N . MET A 1 93 ? -9.305 -13.103 -32.097 1.00 67.19 93 MET A N 1
ATOM 742 C CA . MET A 1 93 ? -10.218 -14.148 -32.541 1.00 67.19 93 MET A CA 1
ATOM 743 C C . MET A 1 93 ? -11.509 -14.142 -31.699 1.00 67.19 93 MET A C 1
ATOM 745 O O . MET A 1 93 ? -11.440 -14.197 -30.467 1.00 67.19 93 MET A O 1
ATOM 749 N N . PRO A 1 94 ? -12.699 -14.110 -32.329 1.00 61.44 94 PRO A N 1
ATOM 750 C CA . PRO A 1 94 ? -13.964 -14.210 -31.612 1.00 61.44 94 PRO A CA 1
ATOM 751 C C . PRO A 1 94 ? -14.080 -15.560 -30.893 1.00 61.44 94 PRO A C 1
ATOM 753 O O . PRO A 1 94 ? -13.573 -16.575 -31.373 1.00 61.44 94 PRO A O 1
ATOM 756 N N . TRP A 1 95 ? -14.769 -15.575 -29.745 1.00 60.22 95 TRP A N 1
ATOM 757 C CA . TRP A 1 95 ? -15.042 -16.793 -28.977 1.00 60.22 95 TRP A CA 1
ATOM 758 C C . TRP A 1 95 ? -15.774 -17.814 -29.856 1.00 60.22 95 TRP A C 1
ATOM 760 O O . TRP A 1 95 ? -16.982 -17.716 -30.070 1.00 60.22 95 TRP A O 1
ATOM 770 N N . GLN A 1 96 ? -15.048 -18.806 -30.366 1.00 59.06 96 GLN A N 1
ATOM 771 C CA . GLN A 1 96 ? -15.655 -20.008 -30.915 1.00 59.06 96 GLN A CA 1
ATOM 772 C C . GLN A 1 96 ? -15.994 -20.870 -29.710 1.00 59.06 96 GLN A C 1
ATOM 774 O O . GLN A 1 96 ? -15.119 -21.529 -29.151 1.00 59.06 96 GLN A O 1
ATOM 779 N N . GLY A 1 97 ? -17.229 -20.753 -29.221 1.00 55.44 97 GLY A N 1
ATOM 780 C CA . GLY A 1 97 ? -17.677 -21.510 -28.062 1.00 55.44 97 GLY A CA 1
ATOM 781 C C . GLY A 1 97 ? -17.298 -22.976 -28.167 1.00 55.44 97 GLY A C 1
ATOM 782 O O . GLY A 1 97 ? -17.225 -23.523 -29.266 1.00 55.44 97 GLY A O 1
ATOM 783 N N . VAL A 1 98 ? -17.026 -23.605 -27.022 1.00 56.12 98 VAL A N 1
ATOM 784 C CA . VAL A 1 98 ? -16.817 -25.052 -26.969 1.00 56.12 98 VAL A CA 1
ATOM 785 C C . VAL A 1 98 ? -18.097 -25.668 -27.516 1.00 56.12 98 VAL A C 1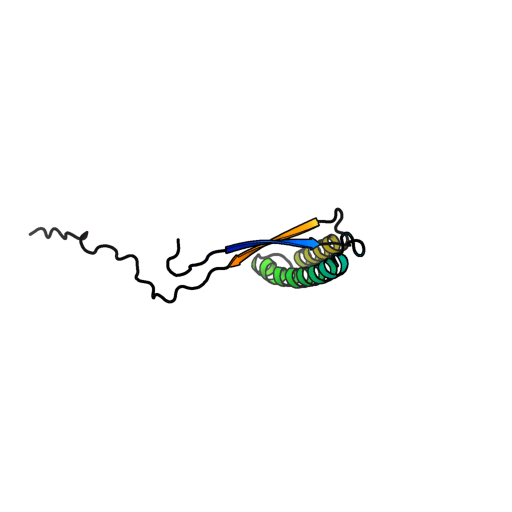
ATOM 787 O O . VAL A 1 98 ? -19.123 -25.670 -26.837 1.00 56.12 98 VAL A O 1
ATOM 790 N N . GLY A 1 99 ? -18.069 -26.078 -28.783 1.00 47.22 99 GLY A N 1
ATOM 791 C CA . GLY A 1 99 ? -19.189 -26.739 -29.416 1.00 47.22 99 GLY A CA 1
ATOM 792 C C . GLY A 1 99 ? -19.460 -27.982 -28.598 1.00 47.22 99 GLY A C 1
ATOM 793 O O . GLY A 1 99 ? -18.675 -28.925 -28.638 1.00 47.22 99 GLY A O 1
ATOM 794 N N . VAL A 1 100 ? -20.534 -27.970 -27.811 1.00 45.97 100 VAL A N 1
ATOM 795 C CA . VAL A 1 100 ? -21.102 -29.213 -27.310 1.00 45.97 100 VAL A CA 1
ATOM 796 C C . VAL A 1 100 ? -21.473 -29.984 -28.574 1.00 45.97 100 VAL A C 1
ATOM 798 O O . VAL A 1 100 ? -22.275 -29.468 -29.357 1.00 45.97 100 VAL A O 1
ATOM 801 N N . PRO A 1 101 ? -20.876 -31.156 -28.847 1.00 44.09 101 PRO A N 1
ATOM 802 C CA . PRO A 1 101 ? -21.262 -31.931 -30.009 1.00 44.09 101 PRO A CA 1
ATOM 803 C C . PRO A 1 101 ? -22.742 -32.281 -29.852 1.00 44.09 101 PRO A C 1
ATOM 805 O O . PRO A 1 101 ? -23.126 -33.030 -28.955 1.00 44.09 101 PRO A O 1
ATOM 808 N N . THR A 1 102 ? -23.592 -31.739 -30.720 1.00 49.69 102 THR A N 1
ATOM 809 C CA . THR A 1 102 ? -25.034 -32.025 -30.766 1.00 49.69 102 THR A CA 1
ATOM 810 C C . THR A 1 102 ? -25.346 -33.462 -31.202 1.00 49.69 102 THR A C 1
ATOM 812 O O . THR A 1 102 ? -26.508 -33.818 -31.357 1.00 49.69 102 THR A O 1
ATOM 815 N N . SER A 1 103 ? -24.340 -34.329 -31.351 1.00 46.62 103 SER A N 1
ATOM 816 C CA . SER A 1 103 ? -24.507 -35.748 -31.675 1.00 46.62 103 SER A CA 1
ATOM 817 C C . SER A 1 103 ? -24.866 -36.640 -30.477 1.00 46.62 103 SER A C 1
ATOM 819 O O . SER A 1 103 ? -25.081 -37.832 -30.671 1.00 46.62 103 SER A O 1
ATOM 821 N N . ALA A 1 104 ? -24.967 -36.106 -29.254 1.00 44.22 104 ALA A N 1
ATOM 822 C CA . ALA A 1 104 ? -25.256 -36.899 -28.051 1.00 44.22 104 ALA A CA 1
ATOM 823 C C . ALA A 1 104 ? -26.733 -36.912 -27.601 1.00 44.22 104 ALA A C 1
ATOM 825 O O . ALA A 1 104 ? -27.032 -37.460 -26.543 1.00 44.22 104 ALA A O 1
ATOM 826 N N . VAL A 1 105 ? -27.673 -36.357 -28.378 1.00 45.25 105 VAL A N 1
ATOM 827 C CA . VAL A 1 105 ? -29.114 -36.492 -28.086 1.00 45.25 105 VAL A CA 1
ATOM 828 C C . VAL A 1 105 ? -29.743 -37.461 -29.084 1.00 45.25 105 VAL A C 1
ATOM 830 O O . VAL A 1 105 ? -30.479 -37.082 -29.991 1.00 45.25 105 VAL A O 1
ATOM 833 N N . GLY A 1 106 ? -29.419 -38.744 -28.919 1.00 41.06 106 GLY A N 1
ATOM 834 C CA . GLY A 1 106 ? -30.227 -39.825 -29.470 1.00 41.06 106 GLY A CA 1
ATOM 835 C C . GLY A 1 106 ? -31.561 -39.855 -28.734 1.00 41.06 106 GLY A C 1
ATOM 836 O O . GLY A 1 106 ? -31.675 -40.463 -27.672 1.00 41.06 106 GLY A O 1
ATOM 837 N N . VAL A 1 107 ? -32.567 -39.165 -29.272 1.00 41.44 107 VAL A N 1
ATOM 838 C CA . VAL A 1 107 ? -33.956 -39.351 -28.851 1.00 41.44 107 VAL A CA 1
ATOM 839 C C . VAL A 1 107 ? -34.390 -40.716 -29.380 1.00 41.44 107 VAL A C 1
ATOM 841 O O . VAL A 1 107 ? -34.770 -40.851 -30.541 1.00 41.44 107 VAL A O 1
ATOM 844 N N . HIS A 1 108 ? -34.304 -41.747 -28.540 1.00 39.88 108 HIS A N 1
ATOM 845 C CA . HIS A 1 108 ? -35.106 -42.949 -28.735 1.00 39.88 108 HIS A CA 1
ATOM 846 C C . HIS A 1 108 ? -36.568 -42.556 -28.503 1.00 39.88 108 HIS A C 1
ATOM 848 O O . HIS A 1 108 ? -37.022 -42.449 -27.366 1.00 39.88 108 HIS A O 1
ATOM 854 N N . ALA A 1 109 ? -37.281 -42.277 -29.593 1.00 40.22 109 ALA A N 1
ATOM 855 C CA . ALA A 1 109 ? -38.732 -42.257 -29.589 1.00 40.22 109 ALA A CA 1
ATOM 856 C C . ALA A 1 109 ? -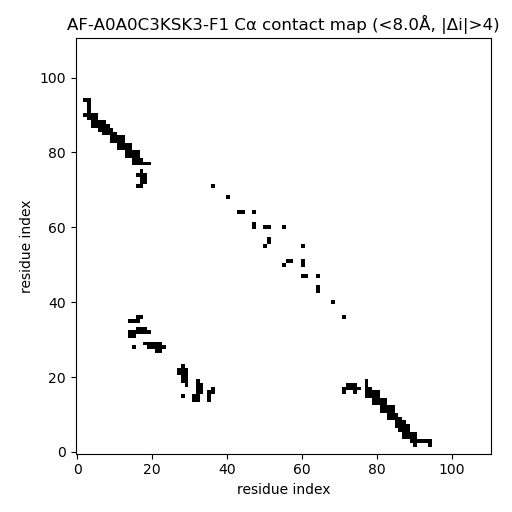39.211 -43.707 -29.430 1.00 40.22 109 ALA A C 1
ATOM 858 O O . ALA A 1 109 ? -38.948 -44.546 -30.290 1.00 40.22 109 ALA A O 1
ATOM 859 N N . ASN A 1 110 ? -39.847 -43.998 -28.297 1.00 42.44 110 ASN A N 1
ATOM 860 C CA . ASN A 1 110 ? -40.708 -45.164 -28.159 1.00 42.44 110 ASN A CA 1
ATOM 861 C C . ASN A 1 110 ? -42.029 -44.842 -28.863 1.00 42.44 110 ASN A C 1
ATOM 863 O O . ASN A 1 110 ? -42.771 -43.995 -28.367 1.00 42.44 110 ASN A O 1
ATOM 867 N N . GLU A 1 111 ? -42.311 -45.543 -29.956 1.00 37.81 111 GLU A N 1
ATOM 868 C CA . GLU A 1 111 ? -43.665 -45.910 -30.390 1.00 37.81 111 GLU A CA 1
ATOM 869 C C . GLU A 1 111 ? -43.662 -47.384 -30.805 1.00 37.81 111 GLU A C 1
ATOM 871 O O . GLU A 1 111 ? -42.695 -47.804 -31.486 1.00 37.81 111 GLU A O 1
#

Secondary structure (DSSP, 8-state):
--TTEEEEEEEEEEEEES-PPTTSTTS-HHHHHHHHHHHHHHHHHHHHHHHHHTT--HHHHHHHHHHHHHHHHH--S-EEEEEEEEEEEEPSS--------GGG-------

Mean predicted aligned error: 13.05 Å

Organism: NCBI:txid1051891

pLDDT: mean 76.97, std 15.99, range [37.81, 95.38]

Sequence (111 aa):
MNPLYQDVSVTDVYNPVGPWKPDSEGMPWQEIGDCFGKNIMVALEYTADLLIQGNHDEATIQRWLEGAKQELRDTSPKTYLMFRFVSATRSEMPWQGVGVPTSAVGVHANE